Protein AF-A0AA43FFP9-F1 (afdb_monomer_lite)

Structure (mmCIF, N/CA/C/O backbone):
data_AF-A0AA43FFP9-F1
#
_entry.id   AF-A0AA43FFP9-F1
#
loop_
_atom_site.group_PDB
_atom_site.id
_atom_site.type_symbol
_atom_site.label_atom_id
_atom_site.label_alt_id
_atom_site.label_comp_id
_atom_site.label_asym_id
_atom_site.label_entity_id
_atom_site.label_seq_id
_atom_site.pdbx_PDB_ins_code
_atom_site.Cartn_x
_atom_site.Ca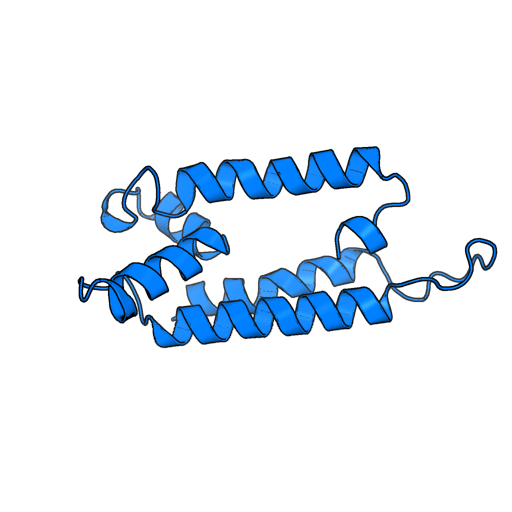rtn_y
_atom_site.Cartn_z
_atom_site.occupancy
_atom_site.B_iso_or_equiv
_atom_site.auth_seq_id
_atom_site.auth_comp_id
_atom_site.auth_asym_id
_atom_site.auth_atom_id
_atom_site.pdbx_PDB_model_num
ATOM 1 N N . VAL A 1 1 ? 8.053 -4.740 -8.436 1.00 59.47 1 VAL A N 1
ATOM 2 C CA . VAL A 1 1 ? 8.095 -3.652 -9.451 1.00 59.47 1 VAL A CA 1
ATOM 3 C C . VAL A 1 1 ? 9.343 -2.779 -9.354 1.00 59.47 1 VAL A C 1
ATOM 5 O O . VAL A 1 1 ? 10.037 -2.667 -10.355 1.00 59.47 1 VAL A O 1
ATOM 8 N N . ILE A 1 2 ? 9.681 -2.206 -8.188 1.00 59.97 2 ILE A N 1
ATOM 9 C CA . ILE A 1 2 ? 10.830 -1.281 -8.020 1.00 59.97 2 ILE A CA 1
ATOM 10 C C . ILE A 1 2 ? 12.149 -1.872 -8.560 1.00 59.97 2 ILE A C 1
ATOM 12 O O . ILE A 1 2 ? 12.884 -1.195 -9.275 1.00 59.97 2 ILE A O 1
ATOM 16 N N . GLY A 1 3 ? 12.404 -3.160 -8.301 1.00 58.34 3 GLY A N 1
ATOM 17 C CA . GLY A 1 3 ? 13.583 -3.878 -8.805 1.00 58.34 3 GLY A CA 1
ATOM 18 C C . GLY A 1 3 ? 13.647 -4.069 -10.321 1.00 58.34 3 GLY A C 1
ATOM 19 O O . GLY A 1 3 ? 14.730 -4.181 -10.873 1.00 58.34 3 GLY A O 1
ATOM 20 N N . VAL A 1 4 ? 12.498 -4.074 -10.996 1.00 59.53 4 VAL A N 1
ATOM 21 C CA . VAL A 1 4 ? 12.406 -4.264 -12.451 1.00 59.53 4 VAL A CA 1
ATOM 22 C C . VAL A 1 4 ? 12.565 -2.933 -13.191 1.00 59.53 4 VAL A C 1
ATOM 24 O O . VAL A 1 4 ? 13.081 -2.882 -14.303 1.00 59.53 4 VAL A O 1
ATOM 27 N N . VAL A 1 5 ? 12.132 -1.839 -12.559 1.00 61.56 5 VAL A N 1
ATOM 28 C CA . VAL A 1 5 ? 12.199 -0.481 -13.114 1.00 61.56 5 VAL A CA 1
ATOM 29 C C . VAL A 1 5 ? 13.577 0.160 -12.904 1.00 61.56 5 VAL A C 1
ATOM 31 O O . VAL A 1 5 ? 13.997 1.001 -13.699 1.00 61.56 5 VAL A O 1
ATOM 34 N N . SER A 1 6 ? 14.297 -0.225 -11.850 1.00 56.94 6 SER A N 1
ATOM 35 C CA . SER A 1 6 ? 15.611 0.336 -11.539 1.00 56.94 6 SER A CA 1
ATOM 36 C C . SER A 1 6 ? 16.735 -0.435 -12.228 1.00 56.94 6 SER A C 1
ATOM 38 O O . SER A 1 6 ? 16.868 -1.643 -12.065 1.00 56.94 6 SER A O 1
ATOM 40 N N . SER A 1 7 ? 17.606 0.277 -12.941 1.00 59.03 7 SER A N 1
ATOM 41 C CA . SER A 1 7 ? 18.810 -0.290 -13.560 1.00 59.03 7 SER A CA 1
ATOM 42 C C . SER A 1 7 ? 19.937 -0.600 -12.563 1.00 59.03 7 SER A C 1
ATOM 44 O O . SER A 1 7 ? 20.974 -1.117 -12.971 1.00 59.03 7 SER A O 1
ATOM 46 N N . ASN A 1 8 ? 19.774 -0.270 -11.272 1.00 59.81 8 ASN A N 1
ATOM 47 C CA . ASN A 1 8 ? 20.821 -0.394 -10.258 1.00 59.81 8 ASN A CA 1
ATOM 48 C C . ASN A 1 8 ? 20.263 -0.911 -8.923 1.00 59.81 8 ASN A C 1
ATOM 50 O O . ASN A 1 8 ? 19.502 -0.227 -8.238 1.00 59.81 8 ASN A O 1
ATOM 54 N N . SER A 1 9 ? 20.714 -2.093 -8.504 1.00 65.44 9 SER A N 1
ATOM 55 C CA . SER A 1 9 ? 20.258 -2.798 -7.299 1.00 65.44 9 SER A CA 1
ATOM 56 C C . SER A 1 9 ? 20.397 -1.981 -6.005 1.00 65.44 9 SER A C 1
ATOM 58 O O . SER A 1 9 ? 19.580 -2.126 -5.101 1.00 65.44 9 SER A O 1
ATOM 60 N N . ARG A 1 10 ? 21.379 -1.068 -5.911 1.00 71.94 10 ARG A N 1
ATOM 61 C CA . ARG A 1 10 ? 21.530 -0.174 -4.741 1.00 71.94 10 ARG A CA 1
ATOM 62 C C . ARG A 1 10 ? 20.397 0.845 -4.634 1.00 71.94 10 ARG A C 1
ATOM 64 O O . ARG A 1 10 ? 19.937 1.153 -3.539 1.00 71.94 10 ARG A O 1
ATOM 71 N N . VAL A 1 11 ? 19.917 1.331 -5.775 1.00 71.62 11 VAL A N 1
ATOM 72 C CA . VAL A 1 11 ? 18.816 2.298 -5.848 1.00 71.62 11 VAL A CA 1
ATOM 73 C C . VAL A 1 11 ? 17.488 1.622 -5.486 1.00 71.62 11 VAL A C 1
ATOM 75 O O . VAL A 1 11 ? 16.664 2.230 -4.813 1.00 71.62 11 VAL A O 1
ATOM 78 N N . VAL A 1 12 ? 17.309 0.338 -5.821 1.00 73.31 12 VAL A N 1
ATOM 79 C CA . VAL A 1 12 ? 16.140 -0.471 -5.408 1.00 73.31 12 VAL A CA 1
ATOM 80 C C . VAL A 1 12 ? 15.997 -0.538 -3.891 1.00 73.31 12 VAL A C 1
ATOM 82 O O . VAL A 1 12 ? 14.890 -0.386 -3.372 1.00 73.31 12 VAL A O 1
ATOM 85 N N . ILE A 1 13 ? 17.110 -0.756 -3.186 1.00 75.56 13 ILE A N 1
ATOM 86 C CA . ILE A 1 13 ? 17.121 -0.837 -1.723 1.00 75.56 13 ILE A CA 1
ATOM 87 C C . ILE A 1 13 ? 16.720 0.514 -1.128 1.00 75.56 13 ILE A C 1
ATOM 89 O O . ILE A 1 13 ? 15.817 0.556 -0.299 1.00 75.56 13 ILE A O 1
ATOM 93 N N . LEU A 1 14 ? 17.314 1.617 -1.599 1.00 80.25 14 LEU A N 1
ATOM 94 C CA . LEU A 1 14 ? 16.986 2.965 -1.121 1.00 80.25 14 LEU A CA 1
ATOM 95 C C . LEU A 1 14 ? 15.505 3.315 -1.331 1.00 80.25 14 LEU A C 1
ATOM 97 O O . LEU A 1 14 ? 14.855 3.796 -0.406 1.00 80.25 14 LEU A O 1
ATOM 101 N N . TRP A 1 15 ? 14.946 3.010 -2.505 1.00 76.88 15 TRP A N 1
ATOM 102 C CA . TRP A 1 15 ? 13.519 3.219 -2.773 1.00 76.88 15 TRP A CA 1
ATOM 103 C C . TRP A 1 15 ? 12.619 2.362 -1.888 1.00 76.88 15 TRP A C 1
ATOM 105 O O . TRP A 1 15 ? 11.605 2.847 -1.393 1.00 76.88 15 TRP A O 1
ATOM 115 N N . SER A 1 16 ? 12.986 1.100 -1.666 1.00 80.25 16 SER A N 1
ATOM 116 C CA . SER A 1 16 ? 12.205 0.202 -0.809 1.00 80.25 16 SER A CA 1
ATOM 117 C C . SER A 1 16 ? 12.205 0.692 0.638 1.00 80.25 16 SER A C 1
ATOM 119 O O . SER A 1 16 ? 11.158 0.699 1.274 1.00 80.25 16 SER A O 1
ATOM 121 N N . GLN A 1 17 ? 13.349 1.173 1.135 1.00 81.38 17 GLN A N 1
ATOM 122 C CA . GLN A 1 17 ? 13.472 1.738 2.480 1.00 81.38 17 GLN A CA 1
ATOM 123 C C . GLN A 1 17 ? 12.661 3.027 2.645 1.00 81.38 17 GLN A C 1
ATOM 125 O O . GLN A 1 17 ? 11.975 3.190 3.652 1.00 81.38 17 GLN A O 1
ATOM 130 N N . LEU A 1 18 ? 12.668 3.904 1.636 1.00 81.50 18 LEU A N 1
ATOM 131 C CA . LEU A 1 18 ? 11.874 5.134 1.647 1.00 81.50 18 LEU A CA 1
ATOM 132 C C . LEU A 1 18 ? 10.367 4.860 1.739 1.00 81.50 18 LEU A C 1
ATOM 134 O O . LEU A 1 18 ? 9.649 5.659 2.319 1.00 81.50 18 LEU A O 1
ATOM 138 N N . VAL A 1 19 ? 9.881 3.746 1.187 1.00 79.19 19 VAL A N 1
ATOM 139 C CA . VAL A 1 19 ? 8.470 3.343 1.311 1.00 79.19 19 VAL A CA 1
ATOM 140 C C . VAL A 1 19 ? 8.222 2.598 2.624 1.00 79.19 19 VAL A C 1
ATOM 142 O O . VAL A 1 19 ? 7.193 2.799 3.270 1.00 79.19 19 VAL A O 1
ATOM 145 N N . PHE A 1 20 ? 9.162 1.750 3.040 1.00 81.00 20 PHE A N 1
ATOM 146 C CA . PHE A 1 20 ? 9.008 0.877 4.198 1.00 81.00 20 PHE A CA 1
ATOM 147 C C . PHE A 1 20 ? 9.042 1.635 5.528 1.00 81.00 20 PHE A C 1
ATOM 149 O O . PHE A 1 20 ? 8.179 1.402 6.370 1.00 81.00 20 PHE A O 1
ATOM 156 N N . ILE A 1 21 ? 9.981 2.569 5.714 1.00 82.94 21 ILE A N 1
ATOM 157 C CA . ILE A 1 21 ? 10.127 3.309 6.979 1.00 82.94 21 ILE A CA 1
ATOM 158 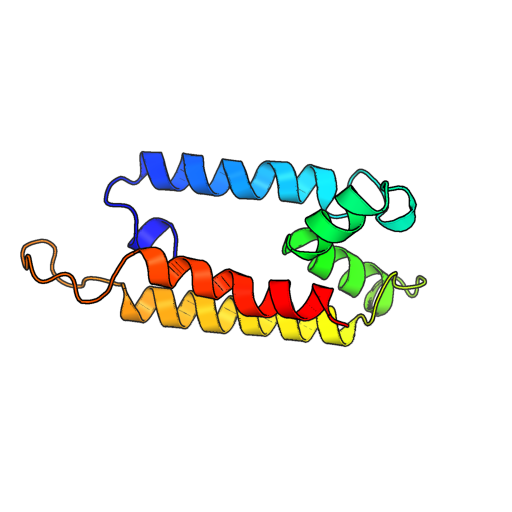C C . ILE A 1 21 ? 8.858 4.117 7.312 1.00 82.94 21 ILE A C 1
ATOM 160 O O . ILE A 1 21 ? 8.324 3.942 8.410 1.00 82.94 21 ILE A O 1
ATOM 164 N N . PRO A 1 22 ? 8.299 4.933 6.394 1.00 77.94 22 PRO A N 1
ATOM 165 C CA . PRO A 1 22 ? 7.039 5.630 6.644 1.00 77.94 22 PRO A CA 1
ATOM 166 C C . PRO A 1 22 ? 5.878 4.664 6.856 1.00 77.94 22 PRO A C 1
ATOM 168 O O . PRO A 1 22 ? 5.053 4.900 7.730 1.00 77.94 22 PRO A O 1
ATOM 171 N N . SER A 1 23 ? 5.841 3.554 6.108 1.00 80.44 23 SER A N 1
ATOM 172 C CA . SER A 1 23 ? 4.816 2.518 6.281 1.00 80.44 23 SER A CA 1
ATOM 173 C C . SER A 1 23 ? 4.851 1.901 7.673 1.00 80.44 23 SER A C 1
ATOM 175 O O . SER A 1 23 ? 3.803 1.624 8.236 1.00 80.44 23 SER A O 1
ATOM 177 N N . MET A 1 24 ? 6.028 1.700 8.260 1.00 78.69 24 MET A N 1
ATOM 178 C CA . MET A 1 24 ? 6.134 1.119 9.596 1.00 78.69 24 MET A CA 1
ATOM 179 C C . MET A 1 24 ? 5.743 2.122 10.693 1.00 78.69 24 MET A C 1
ATOM 181 O O . MET A 1 24 ? 5.037 1.762 11.632 1.00 78.69 24 MET A O 1
ATOM 185 N N . LEU A 1 25 ? 6.153 3.386 10.542 1.00 79.44 25 LEU A N 1
ATOM 186 C CA . LEU A 1 25 ? 5.844 4.472 11.481 1.00 79.44 25 LEU A CA 1
ATOM 187 C C . LEU A 1 25 ? 4.359 4.857 11.471 1.00 79.44 25 LEU A C 1
ATOM 189 O O . LEU A 1 25 ? 3.744 4.988 12.526 1.00 79.44 25 LEU A O 1
ATOM 193 N N . LEU A 1 26 ? 3.785 5.032 10.279 1.00 78.38 26 LEU A N 1
ATOM 194 C CA . LEU A 1 26 ? 2.428 5.552 10.071 1.00 78.38 26 LEU A CA 1
ATOM 195 C C . LEU A 1 26 ? 1.391 4.451 9.789 1.00 78.38 26 LEU A C 1
ATOM 197 O O . LEU A 1 26 ? 0.201 4.731 9.658 1.00 78.38 26 LEU A O 1
ATOM 201 N N . GLY A 1 27 ? 1.832 3.194 9.720 1.00 70.25 27 GLY A N 1
ATOM 202 C CA . GLY A 1 27 ? 1.030 2.014 9.388 1.00 70.25 27 GLY A CA 1
ATOM 203 C C . GLY A 1 27 ? -0.014 1.597 10.418 1.00 70.25 27 GLY A C 1
ATOM 204 O O . GLY A 1 27 ? -0.602 0.534 10.270 1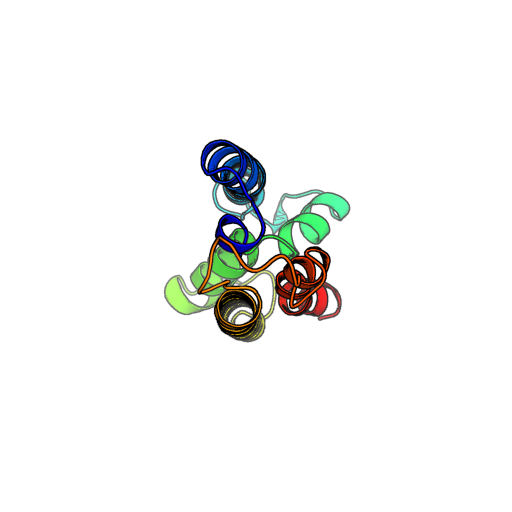.00 70.25 27 GLY A O 1
ATOM 205 N N . GLY A 1 28 ? -0.207 2.353 11.499 1.00 68.31 28 GLY A N 1
ATOM 206 C CA . GLY A 1 28 ? -1.058 1.933 12.615 1.00 68.31 28 GLY A CA 1
ATOM 207 C C . GLY A 1 28 ? -0.362 1.033 13.645 1.00 68.31 28 GLY A C 1
ATOM 208 O O . GLY A 1 28 ? -0.979 0.702 14.654 1.00 68.31 28 GLY A O 1
ATOM 209 N N . ILE A 1 29 ? 0.899 0.632 13.407 1.00 70.31 29 ILE A N 1
ATOM 210 C CA . ILE A 1 29 ? 1.691 -0.219 14.320 1.00 70.31 29 ILE A CA 1
ATOM 211 C C . ILE A 1 29 ? 2.180 0.581 15.533 1.00 70.31 29 ILE A C 1
ATOM 213 O O . ILE A 1 29 ? 2.022 0.133 16.664 1.00 70.31 29 ILE A O 1
ATOM 217 N N . MET A 1 30 ? 2.805 1.742 15.300 1.00 72.88 30 MET A N 1
ATOM 218 C CA . MET A 1 30 ? 3.400 2.559 16.368 1.00 72.88 30 MET A CA 1
ATOM 219 C C . MET A 1 30 ? 2.443 3.633 16.890 1.00 72.88 30 MET A C 1
ATOM 221 O O . MET A 1 30 ? 2.420 3.897 18.087 1.00 72.88 30 MET A O 1
ATOM 225 N N . ILE A 1 31 ? 1.660 4.242 15.997 1.00 72.12 31 ILE A N 1
ATOM 226 C CA . ILE A 1 31 ? 0.633 5.232 16.334 1.00 72.12 31 ILE A CA 1
ATOM 227 C C . ILE A 1 31 ? -0.702 4.691 15.820 1.00 72.12 31 ILE A C 1
ATOM 229 O O . ILE A 1 31 ? -0.808 4.456 14.612 1.00 72.12 31 ILE A O 1
ATOM 233 N N . PRO A 1 32 ? -1.705 4.464 16.688 1.00 72.31 32 PRO A N 1
ATOM 234 C CA . PRO A 1 32 ? -3.026 4.029 16.259 1.00 72.31 32 PRO A CA 1
ATOM 235 C C . PRO A 1 32 ? -3.629 5.012 15.256 1.00 72.31 32 PRO A C 1
ATOM 237 O O . PRO A 1 32 ? -3.518 6.226 15.414 1.00 72.31 32 PRO A O 1
ATOM 240 N N . TYR A 1 33 ? -4.291 4.482 14.230 1.00 71.06 33 TYR A N 1
ATOM 241 C CA . TYR A 1 33 ? -4.848 5.282 13.141 1.00 71.06 33 TYR A CA 1
ATOM 242 C C . TYR A 1 33 ? -5.810 6.380 13.633 1.00 71.06 33 TYR A C 1
ATOM 244 O O . TYR A 1 33 ? -5.716 7.517 13.174 1.00 71.06 33 TYR A O 1
ATOM 252 N N . GLY A 1 34 ? -6.657 6.073 14.622 1.00 73.19 34 GLY A N 1
ATOM 253 C CA . GLY A 1 34 ? -7.591 7.028 15.228 1.00 73.19 34 GLY A CA 1
ATOM 254 C C . GLY A 1 34 ? -6.956 8.196 15.998 1.00 73.19 34 GLY A C 1
ATOM 255 O O . GLY A 1 34 ? -7.644 9.177 16.265 1.00 73.19 34 GLY A O 1
ATOM 256 N N . GLU A 1 35 ? -5.661 8.136 16.325 1.00 77.00 35 GLU A N 1
ATOM 257 C CA . GLU A 1 35 ? -4.946 9.229 17.007 1.00 77.00 35 GLU A CA 1
ATOM 258 C C . GLU A 1 35 ? -4.145 10.126 16.049 1.00 77.00 35 GLU A C 1
ATOM 260 O O . GLU A 1 35 ? -3.554 11.129 16.456 1.00 77.00 35 GLU A O 1
ATOM 265 N N . LEU A 1 36 ? -4.126 9.797 14.754 1.00 77.19 36 LEU A N 1
ATOM 266 C CA . LEU A 1 36 ? -3.474 10.623 13.744 1.00 77.19 36 LEU A CA 1
ATOM 267 C C . LEU A 1 36 ? -4.324 11.859 13.423 1.00 77.19 36 LEU A C 1
ATOM 269 O O . LEU A 1 36 ? -5.551 11.805 13.346 1.00 77.19 36 LEU A O 1
ATOM 273 N N . THR A 1 37 ? -3.664 12.990 13.148 1.00 82.81 37 THR A N 1
ATOM 274 C CA . THR A 1 37 ? -4.372 14.164 12.619 1.00 82.81 37 THR A CA 1
ATOM 275 C C . THR A 1 37 ? -5.048 13.815 11.286 1.00 82.81 37 THR A C 1
ATOM 277 O O . THR A 1 37 ? -4.499 13.021 10.516 1.00 82.81 37 THR A O 1
ATOM 280 N N . PRO A 1 38 ? -6.201 14.422 10.947 1.00 77.62 38 PRO A N 1
ATOM 281 C CA . PRO A 1 38 ? -7.026 13.980 9.816 1.00 77.62 38 PRO A CA 1
ATOM 282 C C . PRO A 1 38 ? -6.285 13.912 8.472 1.00 77.62 38 PRO A C 1
ATOM 284 O O . PRO A 1 38 ? -6.554 13.040 7.647 1.00 77.62 38 PRO A O 1
ATOM 287 N N . GLY A 1 39 ? -5.334 14.825 8.245 1.00 79.94 39 GLY A N 1
ATOM 288 C CA . GLY A 1 39 ? -4.505 14.833 7.037 1.00 79.94 39 GLY A CA 1
ATOM 289 C C . GLY A 1 39 ? -3.496 13.683 6.989 1.00 79.94 39 GLY A C 1
ATOM 290 O O . GLY A 1 39 ? -3.315 13.073 5.938 1.00 79.94 39 GLY A O 1
ATOM 291 N N . VAL A 1 40 ? -2.872 13.356 8.125 1.00 79.56 40 VAL A N 1
ATOM 292 C CA . VAL A 1 40 ? -1.904 12.256 8.224 1.00 79.56 40 VAL A CA 1
ATOM 293 C C . VAL A 1 40 ? -2.622 10.914 8.170 1.00 79.56 40 VAL A C 1
ATOM 295 O O . VAL A 1 40 ? -2.174 10.043 7.440 1.00 79.56 40 VAL A O 1
ATOM 298 N N . ALA A 1 41 ? -3.771 10.776 8.836 1.00 77.94 41 ALA A N 1
ATOM 299 C CA . ALA A 1 41 ? -4.613 9.582 8.761 1.00 77.94 41 ALA A CA 1
ATOM 300 C C . ALA A 1 41 ? -4.953 9.229 7.300 1.00 77.94 41 ALA A C 1
ATOM 302 O O . ALA A 1 41 ? -4.658 8.129 6.836 1.00 77.94 41 ALA A O 1
ATOM 303 N N . LYS A 1 42 ? -5.445 10.203 6.520 1.00 79.38 42 LYS A N 1
ATOM 304 C CA . LYS A 1 42 ? -5.707 10.003 5.086 1.00 79.38 42 LYS A CA 1
ATOM 305 C C . LYS A 1 42 ? -4.452 9.622 4.303 1.00 79.38 42 LYS A C 1
ATOM 307 O O . LYS A 1 42 ? -4.497 8.699 3.500 1.00 79.38 42 LYS A O 1
ATOM 312 N N . ALA A 1 43 ? -3.324 10.293 4.534 1.00 80.31 43 ALA A N 1
ATOM 313 C CA . ALA A 1 43 ? -2.073 9.936 3.862 1.00 80.31 43 ALA A CA 1
ATOM 314 C C . ALA A 1 43 ? -1.624 8.500 4.199 1.00 80.31 43 ALA A C 1
ATOM 316 O O . ALA A 1 43 ? -1.143 7.783 3.320 1.00 80.31 43 ALA A O 1
ATOM 317 N N . SER A 1 44 ? -1.835 8.060 5.441 1.00 81.62 44 SER A N 1
ATOM 318 C CA . SER A 1 44 ? -1.513 6.711 5.896 1.00 81.62 44 SER A CA 1
ATOM 319 C C . SER A 1 44 ? -2.352 5.640 5.203 1.00 81.62 44 SER A C 1
ATOM 321 O O . SER A 1 44 ? -1.823 4.576 4.926 1.00 81.62 44 SER A O 1
ATOM 323 N N . GLN A 1 45 ? -3.614 5.892 4.836 1.00 81.50 45 GLN A N 1
ATOM 324 C CA . GLN A 1 45 ? -4.436 4.896 4.117 1.00 81.50 45 GLN A CA 1
ATOM 325 C C . GLN A 1 45 ? -3.840 4.465 2.768 1.00 81.50 45 GLN A C 1
ATOM 327 O O . GLN A 1 45 ? -4.113 3.357 2.303 1.00 81.50 45 GLN A O 1
ATOM 332 N N . LEU A 1 46 ? -3.002 5.313 2.159 1.00 82.38 46 LEU A N 1
ATOM 333 C CA . LEU A 1 46 ? -2.271 4.991 0.934 1.00 82.38 46 LEU A CA 1
ATOM 334 C C . LEU A 1 46 ? -1.113 4.006 1.182 1.00 82.38 46 LEU A C 1
ATOM 336 O O . LEU A 1 46 ? -0.549 3.453 0.238 1.00 82.38 46 LEU A O 1
ATOM 340 N N . LEU A 1 47 ? -0.730 3.794 2.442 1.00 84.06 47 LEU A N 1
ATOM 341 C CA . LEU A 1 47 ? 0.332 2.880 2.831 1.00 84.06 47 LEU A CA 1
ATOM 342 C C . LEU A 1 47 ? -0.236 1.457 2.966 1.00 84.06 47 LEU A C 1
ATOM 344 O O . LEU A 1 47 ? -1.215 1.242 3.687 1.00 84.06 47 LEU A O 1
ATOM 348 N N . PRO A 1 48 ? 0.408 0.445 2.354 1.00 82.31 48 PRO A N 1
ATOM 349 C CA . PRO A 1 48 ? -0.035 -0.945 2.467 1.00 82.31 48 PRO A CA 1
ATOM 350 C C . PRO A 1 48 ? -0.098 -1.433 3.920 1.00 82.31 48 PRO A C 1
ATOM 352 O O . PRO A 1 48 ? -0.976 -2.215 4.277 1.00 82.31 48 PRO A O 1
ATOM 355 N N . ALA A 1 49 ? 0.818 -0.956 4.769 1.00 84.62 49 ALA A N 1
ATOM 356 C CA . ALA A 1 49 ? 0.866 -1.326 6.181 1.00 84.62 49 ALA A CA 1
ATOM 357 C C . ALA A 1 49 ? -0.395 -0.894 6.946 1.00 84.62 49 ALA A C 1
ATOM 359 O O . ALA A 1 49 ? -0.884 -1.659 7.772 1.00 84.62 49 ALA A O 1
ATOM 360 N N . THR A 1 50 ? -0.965 0.271 6.626 1.00 83.62 50 THR A N 1
ATOM 361 C CA . THR A 1 50 ? -2.190 0.776 7.265 1.00 83.62 50 THR A CA 1
ATOM 362 C C . THR A 1 50 ? -3.401 -0.079 6.908 1.00 83.62 50 THR A C 1
ATOM 364 O O . THR A 1 50 ? -4.182 -0.432 7.788 1.00 83.62 50 THR A O 1
ATOM 367 N N . GLN A 1 51 ? -3.521 -0.497 5.645 1.00 83.56 51 GLN A N 1
ATOM 368 C CA . GLN A 1 51 ? -4.561 -1.440 5.215 1.00 83.56 51 GLN A CA 1
ATOM 369 C C . GLN A 1 51 ? -4.398 -2.806 5.893 1.00 83.56 51 GLN A C 1
ATOM 371 O O . GLN A 1 51 ? -5.372 -3.400 6.353 1.00 83.56 51 GLN A O 1
ATOM 376 N N . ALA A 1 52 ? -3.160 -3.296 5.999 1.00 84.00 52 ALA A N 1
ATOM 377 C CA . ALA A 1 52 ? -2.878 -4.574 6.643 1.00 84.00 52 ALA A CA 1
ATOM 378 C C . ALA A 1 52 ? -3.234 -4.541 8.133 1.00 84.00 52 ALA A C 1
ATOM 380 O O . ALA A 1 52 ? -3.855 -5.476 8.634 1.00 84.00 52 ALA A O 1
ATOM 381 N N . MET A 1 53 ? -2.893 -3.451 8.825 1.00 83.75 53 MET A N 1
ATOM 382 C CA . MET A 1 53 ? -3.202 -3.296 10.241 1.00 83.75 53 MET A CA 1
ATOM 383 C C . MET A 1 53 ? -4.705 -3.161 10.489 1.00 83.75 53 MET A C 1
ATOM 385 O O . MET A 1 53 ? -5.221 -3.778 11.417 1.00 83.75 53 MET A O 1
ATOM 389 N N . ASN A 1 54 ? -5.425 -2.423 9.639 1.00 83.81 54 ASN A N 1
ATOM 390 C CA . ASN A 1 54 ? -6.879 -2.312 9.743 1.00 83.81 54 ASN A CA 1
ATOM 391 C C . ASN A 1 54 ? -7.576 -3.673 9.560 1.00 83.81 54 ASN A C 1
ATOM 393 O O . ASN A 1 54 ? -8.399 -4.066 10.386 1.00 83.81 54 ASN A O 1
ATOM 397 N N . ALA A 1 55 ? -7.187 -4.437 8.532 1.00 83.44 55 ALA A N 1
ATOM 398 C CA . ALA A 1 55 ? -7.703 -5.789 8.319 1.00 83.44 55 ALA A CA 1
ATOM 399 C C . ALA A 1 55 ? -7.382 -6.719 9.501 1.00 83.44 55 ALA A C 1
ATOM 401 O O . ALA A 1 55 ? -8.229 -7.502 9.925 1.00 83.44 55 ALA A O 1
ATOM 402 N N . PHE A 1 56 ? -6.173 -6.615 10.056 1.00 83.19 56 PHE A N 1
ATOM 403 C CA . PHE A 1 56 ? -5.745 -7.423 11.193 1.00 83.19 56 PHE A CA 1
ATOM 404 C C . PHE A 1 56 ? -6.545 -7.110 12.465 1.00 83.19 56 PHE A C 1
ATOM 406 O O . PHE A 1 56 ? -7.044 -8.030 13.114 1.00 83.19 56 PHE A O 1
ATOM 413 N N . ARG A 1 57 ? -6.750 -5.826 12.784 1.00 80.94 57 ARG A N 1
ATOM 414 C CA . ARG A 1 57 ? -7.574 -5.402 13.926 1.00 80.94 57 ARG A CA 1
ATOM 415 C C . ARG A 1 57 ? -9.022 -5.872 13.791 1.00 80.94 57 ARG A C 1
ATOM 417 O O . ARG A 1 57 ? -9.546 -6.510 14.701 1.00 80.94 57 ARG A O 1
ATOM 424 N N . GLY A 1 58 ? -9.630 -5.631 12.629 1.00 81.44 58 GLY A N 1
ATOM 425 C CA . GLY A 1 58 ? -11.039 -5.938 12.386 1.00 81.44 58 GLY A CA 1
ATOM 426 C C . GLY A 1 58 ? -11.368 -7.427 12.273 1.00 81.44 58 GLY A C 1
ATOM 427 O O . GLY A 1 58 ? -12.401 -7.864 12.769 1.00 81.44 58 GLY A O 1
ATOM 428 N N . LEU A 1 59 ? -10.514 -8.218 11.614 1.00 81.62 59 LEU A N 1
ATOM 429 C CA . LEU A 1 59 ? -10.828 -9.617 11.284 1.00 81.62 59 LEU A CA 1
ATOM 430 C C . LEU A 1 59 ? -10.123 -10.635 12.179 1.00 81.62 59 LEU A C 1
ATOM 432 O O . LEU A 1 59 ? -10.651 -11.728 12.362 1.00 81.62 59 LEU A O 1
ATOM 436 N N . ALA A 1 60 ? -8.943 -10.310 12.718 1.00 82.62 60 ALA A N 1
ATOM 437 C CA . ALA A 1 60 ? -8.175 -11.240 13.547 1.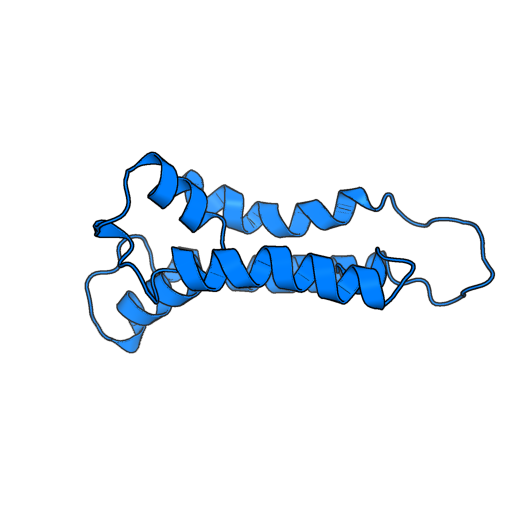00 82.62 60 ALA A CA 1
ATOM 438 C C . ALA A 1 60 ? -8.280 -10.928 15.046 1.00 82.62 60 ALA A C 1
ATOM 440 O O . ALA A 1 60 ? -8.379 -11.855 15.846 1.00 82.62 60 ALA A O 1
ATOM 441 N N . MET A 1 61 ? -8.268 -9.648 15.434 1.00 78.44 61 MET A N 1
ATOM 442 C CA . MET A 1 61 ? -8.337 -9.242 16.848 1.00 78.44 61 MET A CA 1
ATOM 443 C C . MET A 1 61 ? -9.764 -8.993 17.352 1.00 78.44 61 MET A C 1
ATOM 445 O O . MET A 1 61 ? -9.973 -8.942 18.560 1.00 78.44 61 MET A O 1
ATOM 449 N N . GLY A 1 62 ? -10.748 -8.875 16.453 1.00 75.00 62 GLY A N 1
ATOM 450 C CA . GLY A 1 62 ? -12.134 -8.570 16.825 1.00 75.00 62 GLY A CA 1
ATOM 451 C C . GLY A 1 62 ? -12.312 -7.160 17.400 1.00 75.00 62 GLY A C 1
ATOM 452 O O . GLY A 1 62 ? -13.300 -6.897 18.082 1.00 75.00 62 GLY A O 1
ATOM 453 N N . GLU A 1 63 ? -11.354 -6.265 17.148 1.00 74.50 63 GLU A N 1
ATOM 454 C CA . GLU A 1 63 ? -11.435 -4.853 17.516 1.00 74.50 63 GLU A CA 1
ATOM 455 C C . GLU A 1 63 ? -12.265 -4.068 16.489 1.00 74.50 63 GLU A C 1
ATOM 457 O O . GLU A 1 63 ? -12.517 -4.526 15.371 1.00 74.50 63 GLU A O 1
ATOM 462 N N . SER A 1 64 ? -12.692 -2.855 16.854 1.00 72.19 64 SER A N 1
ATOM 463 C CA . SER A 1 64 ? -13.351 -1.951 15.913 1.00 72.19 64 SER A CA 1
ATOM 464 C C . SER A 1 64 ? -12.359 -1.529 14.832 1.00 72.19 64 SER A C 1
ATOM 466 O O . SER A 1 64 ? -11.407 -0.798 15.109 1.00 72.19 64 SER A O 1
ATOM 468 N N . ALA A 1 65 ? -12.585 -1.989 13.607 1.00 76.00 65 ALA A N 1
ATOM 469 C CA . ALA A 1 65 ? -11.838 -1.518 12.454 1.00 76.00 65 ALA A CA 1
ATOM 470 C C . ALA A 1 65 ? -12.149 -0.041 12.187 1.00 76.00 65 ALA A C 1
ATOM 472 O O . ALA A 1 65 ? -13.305 0.378 12.265 1.00 76.00 65 ALA A O 1
ATOM 473 N N . ASP A 1 66 ? -11.118 0.733 11.853 1.00 72.88 66 ASP A N 1
ATOM 474 C CA . ASP A 1 66 ? -11.248 2.159 11.546 1.00 72.88 66 ASP A CA 1
ATOM 475 C C . ASP A 1 66 ? -11.994 2.386 10.210 1.00 72.88 66 ASP A C 1
ATOM 477 O O . ASP A 1 66 ? -12.581 3.444 9.987 1.00 72.88 66 ASP A O 1
ATOM 481 N N . PHE A 1 67 ? -11.974 1.393 9.314 1.00 76.69 67 PHE A N 1
ATOM 482 C CA . PHE A 1 67 ? -12.692 1.349 8.031 1.00 76.69 67 PHE A CA 1
ATOM 483 C C . PHE A 1 67 ? -12.941 -0.111 7.610 1.00 76.69 67 PHE A C 1
ATOM 485 O O . PHE A 1 67 ? -12.439 -1.029 8.259 1.00 76.69 67 PHE A O 1
ATOM 492 N N . ASP A 1 68 ? -13.716 -0.350 6.543 1.00 83.06 68 ASP A N 1
ATOM 493 C CA . ASP A 1 68 ? -14.142 -1.702 6.140 1.00 83.06 68 ASP A CA 1
ATOM 494 C C . ASP A 1 68 ? -12.938 -2.668 5.961 1.00 83.06 68 ASP A C 1
ATOM 496 O O . ASP A 1 68 ? -12.126 -2.497 5.040 1.00 83.06 68 ASP A O 1
ATOM 500 N N . PRO A 1 69 ? -12.809 -3.705 6.816 1.00 82.31 69 PRO A N 1
ATOM 501 C CA . PRO A 1 69 ? -11.691 -4.648 6.770 1.00 82.31 69 PRO A CA 1
ATOM 502 C C . PRO A 1 69 ? -11.601 -5.438 5.463 1.00 82.31 69 PRO A C 1
ATOM 504 O O . PRO A 1 69 ? -10.506 -5.801 5.026 1.00 82.31 69 PRO A O 1
ATOM 507 N N . TRP A 1 70 ? -12.742 -5.723 4.831 1.00 83.06 70 TRP A N 1
ATOM 508 C CA . TRP A 1 70 ? -12.785 -6.474 3.581 1.00 83.06 70 TRP A CA 1
ATOM 509 C C . TRP A 1 70 ? -12.278 -5.631 2.421 1.00 83.06 70 TRP A C 1
ATOM 511 O O . TRP A 1 70 ? -11.538 -6.141 1.577 1.00 83.06 70 TRP A O 1
ATOM 521 N N . VAL A 1 71 ? -12.588 -4.333 2.420 1.00 83.00 71 VAL A N 1
ATOM 522 C CA . VAL A 1 71 ? -12.023 -3.379 1.457 1.00 83.00 71 VAL A CA 1
ATOM 523 C C . VAL A 1 71 ? -10.499 -3.330 1.595 1.00 83.00 71 VAL A C 1
ATOM 525 O O . VAL A 1 71 ? -9.797 -3.379 0.585 1.00 83.00 71 VAL A O 1
ATOM 528 N N . SER A 1 72 ? -9.965 -3.342 2.821 1.00 84.00 72 SER A N 1
ATOM 529 C CA . SER A 1 72 ? -8.515 -3.405 3.053 1.00 84.00 72 SER A CA 1
ATOM 530 C C . SER A 1 72 ? -7.863 -4.663 2.468 1.00 84.00 72 SER A C 1
ATOM 532 O O . SER A 1 72 ? -6.833 -4.567 1.794 1.00 84.00 72 SER A O 1
ATOM 534 N N . ILE A 1 73 ? -8.465 -5.840 2.673 1.00 84.94 73 ILE A N 1
ATOM 535 C CA . ILE A 1 73 ? -7.958 -7.104 2.111 1.00 84.94 73 ILE A CA 1
ATOM 536 C C . ILE A 1 73 ? -7.999 -7.084 0.583 1.00 84.94 73 ILE A C 1
ATOM 538 O O . ILE A 1 73 ? -7.005 -7.426 -0.064 1.00 84.94 73 ILE A O 1
ATOM 542 N N . ILE A 1 74 ? -9.130 -6.683 0.001 1.00 86.88 74 ILE A N 1
ATOM 543 C CA . ILE A 1 74 ? -9.313 -6.656 -1.454 1.00 86.88 74 ILE A CA 1
ATOM 544 C C . ILE A 1 74 ? -8.296 -5.707 -2.091 1.00 86.88 74 ILE A C 1
ATOM 546 O O . ILE A 1 74 ? -7.651 -6.073 -3.074 1.00 86.88 74 ILE A O 1
ATOM 550 N N . SER A 1 75 ? -8.084 -4.529 -1.506 1.00 84.44 75 SER A N 1
ATOM 551 C CA . SER A 1 75 ? -7.122 -3.546 -2.007 1.00 84.44 75 SER A CA 1
ATOM 552 C C . SER A 1 75 ? -5.674 -4.025 -1.899 1.00 84.44 75 SER A C 1
ATOM 554 O O . SER A 1 75 ? -4.896 -3.816 -2.832 1.00 84.44 75 SER A O 1
ATOM 556 N N . LEU A 1 76 ? -5.303 -4.723 -0.819 1.00 85.44 76 LEU A N 1
ATOM 557 C CA . LEU A 1 76 ? -3.982 -5.352 -0.686 1.00 85.44 76 LEU A CA 1
ATOM 558 C C . LEU A 1 76 ? -3.755 -6.435 -1.743 1.00 85.44 76 LEU A C 1
ATOM 560 O O . LEU A 1 76 ? -2.697 -6.474 -2.376 1.00 85.44 76 LEU A O 1
ATOM 564 N N . LEU A 1 77 ? -4.753 -7.290 -1.963 1.00 87.31 77 LEU A N 1
ATOM 565 C CA . LEU A 1 77 ? -4.679 -8.363 -2.950 1.00 87.31 77 LEU A CA 1
ATOM 566 C C . LEU A 1 77 ? -4.603 -7.789 -4.371 1.00 87.31 77 LEU A C 1
ATOM 568 O O . LEU A 1 77 ? -3.733 -8.183 -5.148 1.00 87.31 77 LEU A O 1
ATOM 572 N N . ALA A 1 78 ? -5.435 -6.795 -4.686 1.00 85.44 78 ALA A N 1
ATOM 573 C CA . ALA A 1 78 ? -5.403 -6.079 -5.957 1.00 85.44 78 ALA A CA 1
ATOM 574 C C . ALA A 1 78 ? -4.048 -5.390 -6.192 1.00 85.44 78 ALA A C 1
ATOM 576 O O . ALA A 1 78 ? -3.484 -5.501 -7.280 1.00 85.44 78 ALA A O 1
ATOM 577 N N . CYS A 1 79 ? -3.481 -4.745 -5.169 1.00 84.50 79 CYS A N 1
ATOM 578 C CA . CYS A 1 79 ? -2.147 -4.144 -5.222 1.00 84.50 79 CYS A CA 1
ATOM 579 C C . CYS A 1 79 ? -1.064 -5.193 -5.533 1.00 84.50 79 CYS A C 1
ATOM 581 O O . CYS A 1 79 ? -0.221 -4.978 -6.409 1.00 84.50 79 CYS A O 1
ATOM 583 N N . GLY A 1 80 ? -1.131 -6.364 -4.891 1.00 81.81 80 GLY A N 1
ATOM 584 C CA . GLY A 1 80 ? -0.246 -7.497 -5.164 1.00 81.81 80 GLY A CA 1
ATOM 585 C C . GLY A 1 80 ? -0.352 -8.009 -6.603 1.00 81.81 80 GLY A C 1
ATOM 586 O O . GLY A 1 80 ? 0.667 -8.140 -7.282 1.00 81.81 80 GLY A O 1
ATOM 587 N N . VAL A 1 81 ? -1.572 -8.239 -7.100 1.00 86.69 81 VAL A N 1
ATOM 588 C CA . VAL A 1 81 ? -1.827 -8.726 -8.469 1.00 86.69 81 VAL A CA 1
ATOM 589 C C . VAL A 1 81 ? -1.353 -7.716 -9.514 1.00 86.69 81 VAL A C 1
ATOM 591 O O . VAL A 1 81 ? -0.634 -8.085 -10.444 1.00 86.69 81 VAL A O 1
ATOM 594 N N . VAL A 1 82 ? -1.691 -6.434 -9.345 1.00 83.44 82 VAL A N 1
ATOM 595 C CA . VAL A 1 82 ? -1.265 -5.352 -10.247 1.00 83.44 82 VAL A CA 1
ATOM 596 C C . VAL A 1 82 ? 0.255 -5.215 -10.233 1.00 83.44 82 VAL A C 1
ATOM 598 O O . VAL A 1 82 ? 0.880 -5.163 -11.292 1.00 83.44 82 VAL A O 1
ATOM 601 N N . GLY A 1 83 ? 0.877 -5.226 -9.052 1.00 81.62 83 GLY A N 1
ATOM 602 C CA . GLY A 1 83 ? 2.328 -5.168 -8.906 1.00 81.62 83 GLY A CA 1
ATOM 603 C C . GLY A 1 83 ? 3.045 -6.364 -9.525 1.00 81.62 83 GLY A C 1
ATOM 604 O O . GLY A 1 83 ? 4.080 -6.196 -10.172 1.00 81.62 83 GLY A O 1
ATOM 605 N N . PHE A 1 84 ? 2.503 -7.567 -9.375 1.00 80.94 84 PHE A N 1
ATOM 606 C CA . PHE A 1 84 ? 3.070 -8.766 -9.977 1.00 80.94 84 PHE A CA 1
ATOM 607 C C . PHE A 1 84 ? 2.922 -8.759 -11.505 1.00 80.94 84 PHE A C 1
ATOM 609 O O . PHE A 1 84 ? 3.903 -8.977 -12.215 1.00 80.94 84 PHE A O 1
ATOM 616 N N . GLY A 1 85 ? 1.743 -8.401 -12.024 1.00 82.44 85 GLY A N 1
ATOM 617 C CA . GLY A 1 85 ? 1.498 -8.261 -13.462 1.00 82.44 85 GLY A CA 1
ATOM 618 C C . GLY A 1 85 ? 2.391 -7.200 -14.112 1.00 82.44 85 GLY A C 1
ATOM 619 O O . GLY A 1 85 ? 3.014 -7.457 -15.140 1.00 82.44 85 GLY A O 1
ATOM 620 N N . LEU A 1 86 ? 2.545 -6.036 -13.470 1.00 78.31 86 LEU A N 1
ATOM 621 C CA . LEU A 1 86 ? 3.474 -4.988 -13.906 1.00 78.31 86 LEU A CA 1
ATOM 622 C C . LEU A 1 86 ? 4.923 -5.453 -13.860 1.00 78.31 86 LEU A C 1
ATOM 624 O O . LEU A 1 86 ? 5.686 -5.122 -14.762 1.00 78.31 86 LEU A O 1
ATOM 628 N N . ALA A 1 87 ? 5.315 -6.209 -12.832 1.00 77.00 87 ALA A N 1
ATOM 629 C CA . ALA A 1 87 ? 6.658 -6.762 -12.758 1.00 77.00 87 ALA A CA 1
ATOM 630 C C . ALA A 1 87 ? 6.925 -7.681 -13.952 1.00 77.00 87 ALA A C 1
ATOM 632 O O . ALA A 1 87 ? 7.931 -7.475 -14.613 1.00 77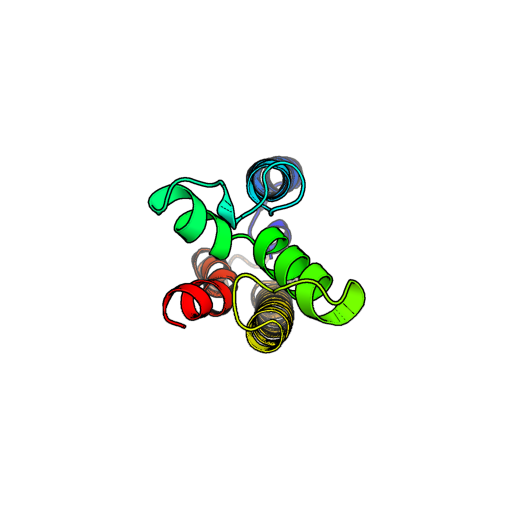.00 87 ALA A O 1
ATOM 633 N N . LEU A 1 88 ? 6.015 -8.603 -14.280 1.00 77.44 88 LEU A N 1
ATOM 634 C CA . LEU A 1 88 ? 6.143 -9.478 -15.450 1.00 77.44 88 LEU A CA 1
ATOM 635 C C . LEU A 1 88 ? 6.156 -8.697 -16.774 1.00 77.44 88 LEU A C 1
ATOM 637 O O . LEU A 1 88 ? 6.944 -9.013 -17.660 1.00 77.44 88 LEU A O 1
ATOM 641 N N . PHE A 1 89 ? 5.325 -7.659 -16.902 1.00 73.06 89 PHE A N 1
ATOM 642 C CA . PHE A 1 89 ? 5.229 -6.851 -18.120 1.00 73.06 89 PHE A CA 1
ATOM 643 C C . PHE A 1 89 ? 6.461 -5.962 -18.356 1.00 73.06 89 PHE A C 1
ATOM 645 O O . PHE A 1 89 ? 6.958 -5.856 -19.477 1.00 73.06 89 PHE A O 1
ATOM 652 N N . LEU A 1 90 ? 6.964 -5.319 -17.297 1.00 70.50 90 LEU A N 1
ATOM 653 C CA . LEU A 1 90 ? 8.156 -4.466 -17.347 1.00 70.50 90 LEU A CA 1
ATOM 654 C C . LEU A 1 90 ? 9.456 -5.283 -17.333 1.00 70.50 90 LEU A C 1
ATOM 656 O O . LEU A 1 90 ? 10.514 -4.729 -17.639 1.00 70.50 90 LEU A O 1
ATOM 660 N N . PHE A 1 91 ? 9.401 -6.575 -16.984 1.00 68.69 91 PHE A N 1
ATOM 661 C CA . PHE A 1 91 ? 10.575 -7.437 -16.915 1.00 68.69 91 PHE A CA 1
ATOM 662 C C . PHE A 1 91 ? 11.198 -7.617 -18.296 1.00 68.69 91 PHE A C 1
ATOM 664 O O . PHE A 1 91 ? 10.592 -8.125 -19.240 1.00 68.69 91 PHE A O 1
ATOM 671 N N . ARG A 1 92 ? 12.452 -7.179 -18.409 1.00 64.19 92 ARG A N 1
ATOM 672 C CA . ARG A 1 92 ? 13.258 -7.336 -19.615 1.00 64.19 92 ARG A CA 1
ATOM 673 C C . ARG A 1 92 ? 14.052 -8.627 -19.495 1.00 64.19 92 ARG A C 1
ATOM 675 O O . ARG A 1 92 ? 14.951 -8.723 -18.670 1.00 64.19 92 ARG A O 1
ATOM 682 N N . TRP A 1 93 ? 13.716 -9.589 -20.348 1.00 57.31 93 TRP A N 1
ATOM 683 C CA . TRP A 1 93 ? 14.437 -10.859 -20.454 1.00 57.31 93 TRP A CA 1
ATOM 684 C C . TRP A 1 93 ? 15.846 -10.694 -21.048 1.00 57.31 93 TRP A C 1
ATOM 686 O O . TRP A 1 93 ? 16.736 -11.480 -20.749 1.00 57.31 93 TRP A O 1
ATOM 696 N N . ASP A 1 94 ? 16.063 -9.657 -21.863 1.00 52.56 94 ASP A N 1
ATOM 697 C CA . ASP A 1 94 ? 17.332 -9.404 -22.548 1.00 52.56 94 ASP A CA 1
ATOM 698 C C . ASP A 1 94 ? 17.919 -8.044 -22.133 1.00 52.56 94 ASP A C 1
ATOM 700 O O . ASP A 1 94 ? 17.287 -6.991 -22.296 1.00 52.56 94 ASP A O 1
ATOM 704 N N . SER A 1 95 ? 19.132 -8.073 -21.574 1.00 57.97 95 SER A N 1
ATOM 705 C CA . SER A 1 95 ? 19.863 -6.891 -21.116 1.00 57.97 95 SER A CA 1
ATOM 706 C C . SER A 1 95 ? 20.376 -6.020 -22.270 1.00 57.9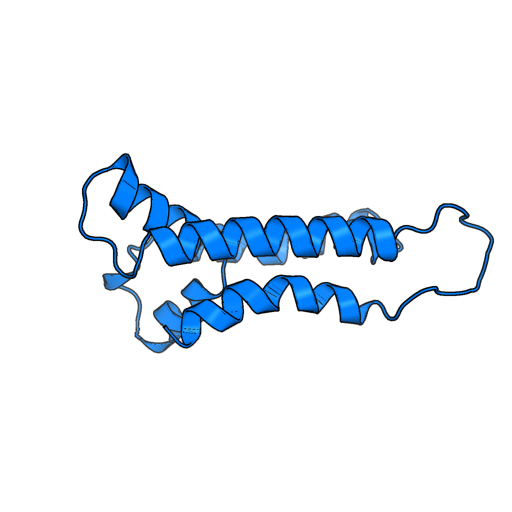7 95 SER A C 1
ATOM 708 O O . SER A 1 95 ? 20.530 -4.812 -22.074 1.00 57.97 95 SER A O 1
ATOM 710 N N . HIS A 1 96 ? 20.560 -6.589 -23.470 1.00 54.78 96 HIS A N 1
ATOM 711 C CA . HIS A 1 96 ? 21.156 -5.914 -24.630 1.00 54.78 96 HIS A CA 1
ATOM 712 C C . HIS A 1 96 ? 20.132 -5.253 -25.566 1.00 54.78 96 HIS A C 1
ATOM 714 O O . HIS A 1 96 ? 20.497 -4.391 -26.364 1.00 54.78 96 HIS A O 1
ATOM 720 N N . ASN A 1 97 ? 18.842 -5.588 -25.462 1.00 49.41 97 ASN A N 1
ATOM 721 C CA . ASN A 1 97 ? 17.820 -5.022 -26.342 1.00 49.41 97 ASN A CA 1
ATOM 722 C C . ASN A 1 97 ? 17.347 -3.636 -25.856 1.00 49.41 97 ASN A C 1
ATOM 724 O O . ASN A 1 97 ? 16.647 -3.534 -24.849 1.00 49.41 97 ASN A O 1
ATOM 728 N N . THR A 1 98 ? 17.702 -2.563 -26.567 1.00 53.94 98 THR A N 1
ATOM 729 C CA . THR A 1 98 ? 17.447 -1.146 -26.218 1.00 53.94 98 THR A CA 1
ATOM 730 C C . THR A 1 98 ? 15.978 -0.707 -26.301 1.00 53.94 98 THR A C 1
ATOM 732 O O . THR A 1 98 ? 15.641 0.401 -25.877 1.00 53.94 98 THR A O 1
ATOM 735 N N . VAL A 1 99 ? 15.074 -1.568 -26.778 1.00 50.69 99 VAL A N 1
ATOM 736 C CA . VAL A 1 99 ? 13.639 -1.266 -26.872 1.00 50.69 99 VAL A CA 1
ATOM 737 C C . VAL A 1 99 ? 12.983 -1.362 -25.486 1.00 50.69 99 VAL A C 1
ATOM 739 O O . VAL A 1 99 ? 12.668 -2.444 -24.984 1.00 50.69 99 VAL A O 1
ATOM 742 N N . ARG A 1 100 ? 12.769 -0.209 -24.838 1.00 54.34 100 ARG A N 1
ATOM 743 C CA . ARG A 1 100 ? 11.985 -0.096 -23.594 1.00 54.34 100 ARG A CA 1
ATOM 744 C C . ARG A 1 100 ? 10.521 -0.454 -23.882 1.00 54.34 100 ARG A C 1
ATOM 746 O O . ARG A 1 100 ? 9.790 0.364 -24.425 1.00 54.34 100 ARG A O 1
ATOM 753 N N . ARG A 1 101 ? 10.084 -1.660 -23.494 1.00 56.06 101 ARG A N 1
ATOM 754 C CA . ARG A 1 101 ? 8.701 -2.152 -23.695 1.00 56.06 101 ARG A CA 1
ATOM 755 C C . ARG A 1 101 ? 7.616 -1.358 -22.947 1.00 56.06 101 ARG A C 1
ATOM 757 O O . ARG A 1 101 ? 6.444 -1.514 -23.261 1.00 56.06 101 ARG A O 1
ATOM 764 N N . GLY A 1 102 ? 7.975 -0.494 -21.996 1.00 58.53 102 GLY A N 1
ATOM 765 C CA . GLY A 1 102 ? 7.015 0.342 -21.276 1.00 58.53 102 GLY A CA 1
ATOM 766 C C . GLY A 1 102 ? 7.677 1.482 -20.509 1.00 58.53 102 GLY A C 1
ATOM 767 O O . GLY A 1 102 ? 8.850 1.402 -20.134 1.00 58.53 102 GLY A O 1
ATOM 768 N N . HIS A 1 103 ? 6.924 2.562 -20.289 1.00 64.56 103 HIS A N 1
ATOM 769 C CA . HIS A 1 103 ? 7.397 3.710 -19.522 1.00 64.56 103 HIS A CA 1
ATOM 770 C C . HIS A 1 103 ? 7.493 3.330 -18.029 1.00 64.56 103 HIS A C 1
ATOM 772 O O . HIS A 1 103 ? 6.528 2.789 -17.486 1.00 64.56 103 HIS A O 1
ATOM 778 N N . PRO A 1 104 ? 8.600 3.634 -17.325 1.00 64.19 104 PRO A N 1
ATOM 779 C CA . PRO A 1 104 ? 8.794 3.272 -15.912 1.00 64.19 104 PRO A CA 1
ATOM 780 C C . PRO A 1 104 ? 7.726 3.860 -14.972 1.00 64.19 104 PRO A C 1
ATOM 782 O O . PRO A 1 104 ? 7.483 3.326 -13.893 1.00 64.19 104 PRO A O 1
ATOM 785 N N . ALA A 1 105 ? 7.037 4.916 -15.416 1.00 66.75 105 ALA A N 1
ATOM 786 C CA . ALA A 1 105 ? 5.905 5.519 -14.717 1.00 66.75 105 ALA A CA 1
ATOM 787 C C . ALA A 1 105 ? 4.709 4.563 -14.533 1.00 66.75 105 ALA A C 1
ATOM 789 O O . ALA A 1 105 ? 3.924 4.753 -13.609 1.00 66.75 105 ALA A O 1
ATOM 790 N N . LEU A 1 106 ? 4.590 3.499 -15.340 1.00 65.19 106 LEU A N 1
ATOM 791 C CA . LEU A 1 106 ? 3.542 2.486 -15.168 1.00 65.19 106 LEU A CA 1
ATOM 792 C C . LEU A 1 106 ? 3.627 1.779 -13.807 1.00 65.19 106 LEU A C 1
ATOM 794 O O . LEU A 1 106 ? 2.619 1.287 -13.314 1.00 65.19 106 LEU A O 1
ATOM 798 N N . GLY A 1 107 ? 4.794 1.778 -13.151 1.00 65.50 107 GLY A N 1
ATOM 799 C CA . GLY A 1 107 ? 4.937 1.236 -11.801 1.00 65.50 107 GLY A CA 1
ATOM 800 C C . GLY A 1 107 ? 4.097 1.959 -10.739 1.00 65.50 107 GLY A C 1
ATOM 801 O O . GLY A 1 107 ? 3.743 1.338 -9.741 1.00 65.50 107 GLY A O 1
ATOM 802 N N . PHE A 1 108 ? 3.716 3.224 -10.962 1.00 71.69 108 PHE A N 1
ATOM 803 C CA . PHE A 1 108 ? 2.834 3.960 -10.047 1.00 71.69 108 PHE A CA 1
ATOM 804 C C . PHE A 1 108 ? 1.396 3.427 -10.037 1.00 71.69 108 PHE A C 1
ATOM 806 O O . PHE A 1 108 ? 0.686 3.647 -9.060 1.00 71.69 108 PHE A O 1
ATOM 813 N N . LEU A 1 109 ? 0.975 2.664 -11.055 1.00 74.62 109 LEU A N 1
ATOM 814 C CA . LEU A 1 109 ? -0.356 2.041 -11.088 1.00 74.62 109 LEU A CA 1
ATOM 815 C C . LEU A 1 109 ? -0.580 1.050 -9.938 1.00 74.62 109 LEU A C 1
ATOM 817 O O . LEU A 1 109 ? -1.723 0.787 -9.581 1.00 74.62 109 LEU A O 1
ATOM 821 N N . VAL A 1 110 ? 0.490 0.556 -9.309 1.00 74.50 110 VAL A N 1
ATOM 822 C CA . VAL A 1 110 ? 0.408 -0.274 -8.096 1.00 74.50 110 VAL A CA 1
ATOM 823 C C . VAL A 1 110 ? -0.269 0.464 -6.937 1.00 74.50 110 VAL A C 1
ATOM 825 O O . VAL A 1 110 ? -0.872 -0.174 -6.083 1.00 74.50 110 VAL A O 1
ATOM 828 N N . LEU A 1 111 ? -0.228 1.799 -6.918 1.00 74.25 111 LEU A N 1
ATOM 829 C CA . LEU A 1 111 ? -0.891 2.603 -5.891 1.00 74.25 111 LEU A CA 1
ATOM 830 C C . LEU A 1 111 ? -2.385 2.819 -6.163 1.00 74.25 111 LEU A C 1
ATOM 832 O O . LEU A 1 111 ? -3.095 3.239 -5.258 1.00 74.25 111 LEU A O 1
ATOM 836 N N . ALA A 1 112 ? -2.889 2.535 -7.369 1.00 78.88 112 ALA A N 1
ATOM 837 C CA . ALA A 1 112 ? -4.283 2.811 -7.723 1.00 78.88 112 ALA A CA 1
ATOM 838 C C . ALA A 1 112 ? -5.309 2.072 -6.834 1.00 78.88 112 ALA A C 1
ATOM 840 O O . ALA A 1 112 ? -6.255 2.720 -6.387 1.00 78.88 112 ALA A O 1
ATOM 841 N N . PRO A 1 113 ? -5.122 0.779 -6.488 1.00 78.62 113 PRO A N 1
ATOM 842 C CA . PRO A 1 113 ? -6.018 0.091 -5.556 1.00 78.62 113 PRO A CA 1
ATOM 843 C C . PRO A 1 113 ? -6.017 0.712 -4.152 1.00 78.62 113 PRO A C 1
ATOM 845 O O . PRO A 1 113 ? -7.052 0.756 -3.501 1.00 78.62 113 PRO A O 1
ATOM 848 N N . LEU A 1 114 ? -4.876 1.243 -3.700 1.00 76.69 114 LEU A N 1
ATOM 849 C CA . LEU A 1 114 ? -4.760 1.935 -2.409 1.00 76.69 114 LEU A CA 1
ATOM 850 C C . LEU A 1 114 ? -5.335 3.356 -2.465 1.00 76.69 114 LEU A C 1
ATOM 852 O O . LEU A 1 114 ? -5.847 3.863 -1.479 1.00 76.69 114 LEU A O 1
ATOM 856 N N . ALA A 1 115 ? -5.281 4.023 -3.615 1.00 78.44 115 ALA A N 1
ATOM 857 C CA . ALA A 1 115 ? -5.930 5.319 -3.782 1.00 78.44 115 ALA A CA 1
ATOM 858 C C . ALA A 1 115 ? -7.461 5.184 -3.766 1.00 78.44 115 ALA A C 1
ATOM 860 O O . ALA A 1 115 ? -8.148 6.079 -3.282 1.00 78.44 115 ALA A O 1
ATOM 861 N N . PHE A 1 116 ? -7.998 4.057 -4.248 1.00 77.62 116 PHE A N 1
ATOM 862 C CA . PHE A 1 116 ? -9.434 3.781 -4.218 1.00 77.62 116 PHE A CA 1
ATOM 863 C C . PHE A 1 116 ? -9.990 3.724 -2.789 1.00 77.62 116 PHE A C 1
ATOM 865 O O . PHE A 1 116 ? -11.097 4.193 -2.548 1.00 77.62 116 PHE A O 1
ATOM 872 N N . THR A 1 117 ? -9.205 3.250 -1.818 1.00 74.31 117 THR A N 1
ATOM 873 C CA . THR A 1 117 ? -9.636 3.210 -0.413 1.00 74.31 117 THR A CA 1
ATOM 874 C C . THR A 1 117 ? -9.738 4.585 0.243 1.00 74.31 117 THR A C 1
ATOM 876 O O . THR A 1 117 ? -10.263 4.670 1.338 1.00 74.31 117 THR A O 1
ATOM 879 N N . LEU A 1 118 ? -9.241 5.660 -0.383 1.00 75.38 118 LEU A N 1
ATOM 880 C CA . LEU A 1 118 ? -9.439 7.031 0.116 1.00 75.38 118 LEU A CA 1
ATOM 881 C C . LEU A 1 118 ? -10.849 7.568 -0.173 1.00 75.38 118 LEU A C 1
ATOM 883 O O . LEU A 1 118 ? -11.232 8.606 0.368 1.00 75.38 118 LEU A O 1
ATOM 887 N N . LEU A 1 119 ? -11.571 6.928 -1.098 1.00 73.00 119 LEU A N 1
ATOM 888 C CA . LEU A 1 119 ? -12.902 7.338 -1.554 1.00 73.00 119 LEU A CA 1
ATOM 889 C C . LEU A 1 119 ? -14.036 6.583 -0.850 1.00 73.00 119 LEU A C 1
ATOM 891 O O . LEU A 1 119 ? -15.196 6.952 -1.032 1.00 73.00 119 LEU A O 1
ATOM 895 N N . VAL A 1 120 ? -13.697 5.533 -0.100 1.00 64.88 120 VAL A N 1
ATOM 896 C CA . VAL A 1 120 ? -14.611 4.659 0.647 1.00 64.88 120 VAL A CA 1
ATOM 897 C C . VAL A 1 120 ? -14.461 4.963 2.128 1.00 64.88 120 VAL A C 1
ATOM 899 O O . VAL A 1 120 ? -15.508 5.129 2.788 1.00 64.88 120 VAL A O 1
#

Secondary structure (DSSP, 8-state):
-HHHH-S-HHHHHHHHHHHHHHHHHHSSSSS-GGGS-HHHHHHHHTSHHHHHHHHIIIIII----SS-HHHHHHHHHHHHHHHHHHHHHH--S-SS----SS-GGGGGGGGHHHHHTT--

pLDDT: mean 74.6, std 9.33, range [49.41, 87.31]

Sequence (120 aa):
VIGVVSSNSRVVILWSQLVFIPSMLLGGIMIPYGELTPGVAKASQLLPATQAMNAFRGLAMGESADFDPWVSIISLLACGVVGFGLALFLFRWDSHNTVRRGHPALGFLVLAPLAFTLLV

Radius of gyration: 16.32 Å; chains: 1; bounding box: 36×26×44 Å

Foldseek 3Di:
DLVLLDPDPVVSVVVVCVLVVCCCCLLCPPPHLVPDDPVSSLVNLLRLSVLVVLLCQVPPVVHDRPDDNVLSVVLNVVLVVQQVVVSVQQHDPDPPDPDRSDDSCSNCVSSVSSVVVSVD